Protein AF-A0A810NPF9-F1 (afdb_monomer)

Radius of gyration: 12.48 Å; Cα contacts (8 Å, |Δi|>4): 116; chains: 1; bounding box: 28×29×40 Å

pLDDT: mean 91.32, std 11.69, range [36.84, 98.0]

Secondary structure (DSSP, 8-state):
------PPPPPSS-SSSPPTTTS-TT-TTHHHHHHHHHHHHHTT-SEEE-TTT--EEE-HHHHHHHTS--SS--TT-TT--

Mean predicted aligned error: 4.22 Å

Sequence (81 aa):
MAEPRSRWTLAPRELDEPHPSRLRPDHPGRAEILAKHAEALRDGTPGYLDPATGLFVLSAAFLAKRGFCCTRGCRHCPYVT

Solvent-accessible surface area (backbone atoms only — not comparable to full-atom va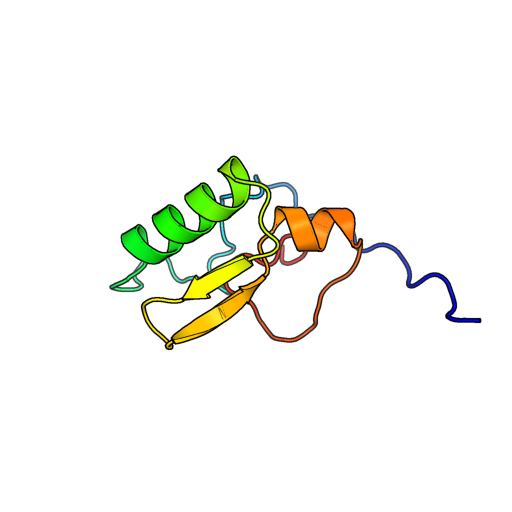lues): 4897 Å² total; per-residue (Å²): 132,84,73,82,71,74,69,57,68,68,31,102,63,62,57,80,56,48,42,57,94,50,41,46,87,84,42,91,57,43,68,60,47,46,52,44,47,46,49,19,61,75,71,66,37,63,35,36,70,34,85,88,75,70,44,80,34,59,27,20,64,42,39,62,72,71,27,46,83,86,86,75,76,46,48,27,50,46,59,58,118

Foldseek 3Di:
DDPDDQFFDFDPDDQLDFDCVLPPPPDPCRVVQSVQLVVCVVVVHQFGQRPVPRDTAGGSVNCNVSRDDPPPSGNRPRRDD

Nearest PDB structures (foldseek):
  5b0n-assembly2_B  TM=6.317E-01  e=3.811E+00  Shigella flexneri
  3dpt-assembly1_B  TM=4.353E-01  e=9.838E+00  Chlorobaculum tepidum

Structure (mmCIF, N/CA/C/O backbone):
data_AF-A0A810NPF9-F1
#
_entry.id   AF-A0A810NPF9-F1
#
loop_
_atom_site.group_PDB
_atom_site.id
_atom_site.type_symbol
_atom_site.label_atom_id
_atom_site.label_alt_id
_atom_site.label_comp_id
_atom_site.label_asym_id
_atom_site.label_entity_id
_atom_site.label_seq_id
_atom_site.pdbx_PDB_ins_code
_atom_site.Cartn_x
_atom_site.Cartn_y
_atom_site.Cartn_z
_atom_site.occupancy
_atom_site.B_iso_or_equiv
_atom_site.auth_seq_id
_atom_site.auth_comp_id
_atom_site.auth_asym_id
_atom_site.auth_atom_id
_atom_site.pdbx_PDB_model_num
ATOM 1 N N . MET A 1 1 ? 0.722 15.789 21.414 1.00 36.84 1 MET A N 1
ATOM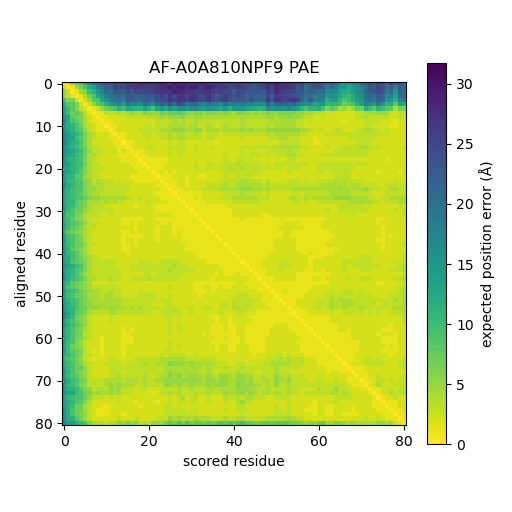 2 C CA . MET A 1 1 ? -0.321 14.754 21.258 1.00 36.84 1 MET A CA 1
ATOM 3 C C . MET A 1 1 ? -0.745 14.787 19.801 1.00 36.84 1 MET A C 1
ATOM 5 O O . MET A 1 1 ? -1.164 15.845 19.360 1.00 36.84 1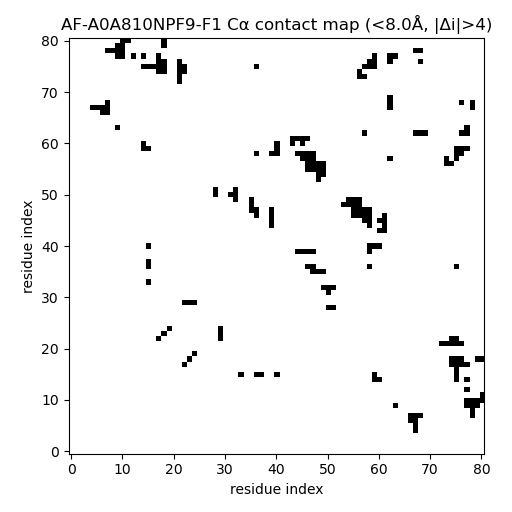 MET A O 1
ATOM 9 N N . ALA A 1 2 ? -0.500 13.732 19.020 1.00 45.47 2 ALA A N 1
ATOM 10 C CA . ALA A 1 2 ? -0.898 13.723 17.611 1.00 45.47 2 ALA A CA 1
ATOM 11 C C . ALA A 1 2 ? -2.428 13.628 17.545 1.00 45.47 2 ALA A C 1
ATOM 13 O O . ALA A 1 2 ? -2.994 12.667 18.062 1.00 45.47 2 ALA A O 1
ATOM 14 N N . GLU A 1 3 ? -3.082 14.639 16.977 1.00 46.78 3 GLU A N 1
ATOM 15 C CA . GLU A 1 3 ? -4.530 14.651 16.760 1.00 46.78 3 GLU A CA 1
ATOM 16 C C . GLU A 1 3 ? -4.973 13.360 16.044 1.00 46.78 3 GLU A C 1
ATOM 18 O O . GLU A 1 3 ? -4.245 12.865 15.169 1.00 46.78 3 GLU A O 1
ATOM 23 N N . PRO A 1 4 ? -6.137 12.778 16.396 1.00 56.22 4 PRO A N 1
ATOM 24 C CA . PRO A 1 4 ? -6.644 11.599 15.715 1.00 56.22 4 PRO A CA 1
ATOM 25 C C . PRO A 1 4 ? -6.938 11.982 14.267 1.00 56.22 4 PRO A C 1
ATOM 27 O O . PRO A 1 4 ? -7.921 12.654 13.968 1.00 56.22 4 PRO A O 1
ATOM 30 N N . ARG A 1 5 ? -6.042 11.589 13.356 1.00 60.47 5 ARG A N 1
ATOM 31 C CA . ARG A 1 5 ? -6.224 11.803 11.919 1.00 60.47 5 ARG A CA 1
ATOM 32 C C . ARG A 1 5 ? -7.570 11.194 11.542 1.00 60.47 5 ARG A C 1
ATOM 34 O O . ARG A 1 5 ? -7.773 10.003 11.777 1.00 60.47 5 ARG A O 1
ATOM 41 N N . SER A 1 6 ? -8.465 12.012 10.991 1.00 67.88 6 SER A N 1
ATOM 42 C CA . SER A 1 6 ? -9.783 11.607 10.502 1.00 67.88 6 SER A CA 1
ATOM 43 C C . SER A 1 6 ? -9.645 10.292 9.743 1.00 67.88 6 SER A C 1
ATOM 45 O O . SER A 1 6 ? -8.817 10.205 8.832 1.00 67.88 6 SER A O 1
ATOM 47 N N . ARG A 1 7 ? -10.376 9.252 10.157 1.00 82.19 7 ARG A N 1
ATOM 48 C CA . ARG A 1 7 ? -10.269 7.933 9.531 1.00 82.19 7 ARG A CA 1
ATOM 49 C C . ARG A 1 7 ? -10.821 8.022 8.110 1.00 82.19 7 ARG A C 1
ATOM 51 O O . ARG A 1 7 ? -11.921 8.525 7.913 1.00 82.19 7 ARG A O 1
ATOM 58 N N . TRP A 1 8 ? -10.047 7.579 7.128 1.00 89.44 8 TRP A N 1
ATOM 59 C CA . TRP A 1 8 ? -10.463 7.603 5.726 1.00 89.44 8 TRP A CA 1
ATOM 60 C C . TRP A 1 8 ? -11.442 6.454 5.459 1.00 89.44 8 TRP A C 1
ATOM 62 O O . TRP A 1 8 ? -11.296 5.367 6.025 1.00 89.44 8 TRP A O 1
ATOM 72 N N . THR A 1 9 ? -12.425 6.686 4.590 1.00 92.94 9 THR A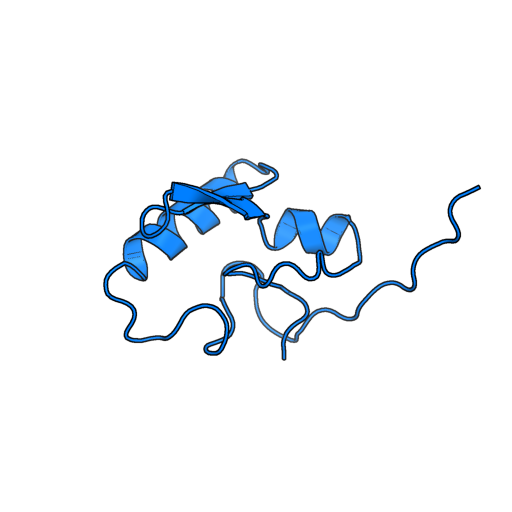 N 1
ATOM 73 C CA . THR A 1 9 ? -13.400 5.666 4.179 1.00 92.94 9 THR A CA 1
ATOM 74 C C . THR A 1 9 ? -12.771 4.717 3.166 1.00 92.94 9 THR A C 1
ATOM 76 O O . THR A 1 9 ? -12.203 5.168 2.171 1.00 92.94 9 THR A O 1
ATOM 79 N N . LEU A 1 10 ? -12.853 3.410 3.422 1.00 93.38 10 LEU A N 1
ATOM 80 C CA . LEU A 1 10 ? -12.397 2.386 2.480 1.00 93.38 10 LEU A CA 1
ATOM 81 C C . LEU A 1 10 ? -13.281 2.397 1.229 1.00 93.38 10 LEU A C 1
ATOM 83 O O . LEU A 1 10 ? -14.493 2.588 1.321 1.00 93.38 10 LEU A O 1
ATOM 87 N N . ALA A 1 11 ? -12.673 2.179 0.068 1.00 93.94 11 ALA A N 1
ATOM 88 C CA . ALA A 1 11 ? -13.408 1.958 -1.167 1.00 93.94 11 ALA A CA 1
ATOM 89 C C . ALA A 1 11 ? -14.212 0.642 -1.079 1.00 93.94 11 ALA A C 1
ATOM 91 O O . ALA A 1 11 ? -13.782 -0.279 -0.380 1.00 93.94 11 ALA A O 1
ATOM 92 N N . PRO A 1 12 ? -15.357 0.524 -1.778 1.00 93.75 12 PRO A N 1
ATOM 93 C CA . PRO A 1 12 ? -16.222 -0.658 -1.733 1.00 93.75 12 PRO A CA 1
ATOM 94 C C . PRO A 1 12 ? -15.663 -1.795 -2.607 1.00 93.75 12 PRO A C 1
ATOM 96 O O . PRO A 1 12 ? -16.269 -2.193 -3.596 1.00 93.75 12 PRO A O 1
ATOM 99 N N . ARG A 1 13 ? -14.457 -2.259 -2.281 1.00 93.56 13 ARG A N 1
ATOM 100 C CA . ARG A 1 13 ? -13.701 -3.285 -3.005 1.00 93.56 13 ARG A CA 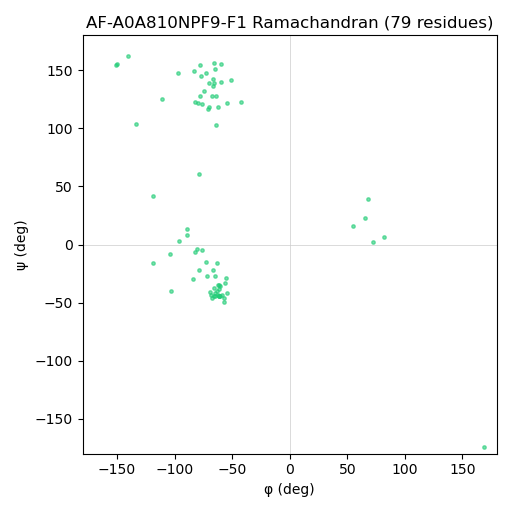1
ATOM 101 C C . ARG A 1 13 ? -12.812 -4.048 -2.031 1.00 93.56 13 ARG A C 1
ATOM 103 O O . ARG A 1 13 ? -12.444 -3.509 -0.983 1.00 93.56 13 ARG A O 1
ATOM 110 N N . GLU A 1 14 ? -12.461 -5.276 -2.383 1.00 94.00 14 GLU A N 1
ATOM 111 C CA . GLU A 1 14 ? -11.613 -6.110 -1.536 1.00 94.00 14 GLU A CA 1
ATOM 112 C C . GLU A 1 14 ? -10.200 -5.519 -1.403 1.00 94.00 14 GLU A C 1
ATOM 114 O O . GLU A 1 14 ? -9.736 -4.720 -2.225 1.00 94.00 14 GLU A O 1
ATOM 119 N N . LEU A 1 15 ? -9.510 -5.877 -0.318 1.00 94.19 15 LEU A N 1
ATOM 120 C CA . LEU A 1 15 ? -8.191 -5.316 -0.014 1.00 94.19 15 LEU A CA 1
ATOM 121 C C . LEU A 1 15 ? -7.097 -5.828 -0.960 1.00 94.19 15 LEU A C 1
ATOM 123 O O . LEU A 1 15 ? -6.098 -5.133 -1.132 1.00 94.19 15 LEU A O 1
ATOM 127 N N . ASP A 1 16 ? -7.259 -7.019 -1.529 1.00 94.19 16 ASP A N 1
ATOM 128 C CA . ASP A 1 16 ? -6.371 -7.632 -2.526 1.00 94.19 16 ASP A CA 1
ATOM 129 C C . ASP A 1 16 ? -6.584 -7.077 -3.938 1.00 94.19 16 ASP A C 1
ATOM 131 O O . ASP A 1 16 ? -5.671 -7.092 -4.764 1.00 94.19 16 ASP A O 1
ATOM 135 N N . GLU A 1 17 ? -7.753 -6.507 -4.211 1.00 94.38 17 GLU A N 1
ATOM 136 C CA . GLU A 1 17 ? -8.000 -5.803 -5.453 1.00 94.38 17 GLU A CA 1
ATOM 137 C C . GLU A 1 17 ? -7.276 -4.440 -5.426 1.00 94.38 17 GLU A C 1
ATOM 139 O O . GLU A 1 17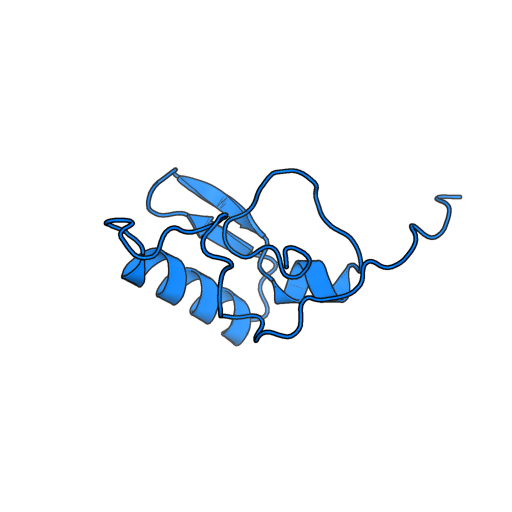 ? -7.368 -3.694 -4.446 1.00 94.38 17 GLU A O 1
ATOM 144 N N . PRO A 1 18 ? -6.531 -4.040 -6.472 1.00 94.69 18 PRO A N 1
ATOM 145 C CA . PRO A 1 18 ? -6.029 -2.677 -6.634 1.00 94.69 18 PRO A CA 1
ATOM 146 C C . PRO A 1 18 ? -6.931 -1.839 -7.543 1.00 94.69 18 PRO A C 1
ATOM 148 O O . PRO A 1 18 ? -7.476 -2.327 -8.529 1.00 94.69 18 PRO A O 1
ATOM 151 N N . HIS A 1 19 ? -7.011 -0.534 -7.274 1.00 94.69 19 HIS A N 1
ATOM 152 C CA . HIS A 1 19 ? -7.711 0.386 -8.167 1.00 94.69 19 HIS A CA 1
ATOM 153 C C . HIS A 1 19 ? -6.922 0.553 -9.490 1.00 94.69 19 HIS A C 1
ATOM 155 O O . HIS A 1 19 ? -5.696 0.730 -9.429 1.00 94.69 19 HIS A O 1
ATOM 161 N N . PRO A 1 20 ? -7.573 0.589 -10.673 1.00 93.69 20 PRO A N 1
ATOM 162 C CA . PRO A 1 20 ? -6.900 0.706 -11.975 1.00 93.69 20 PRO A CA 1
ATOM 163 C C . PRO A 1 20 ? -5.956 1.911 -12.120 1.00 93.69 20 PRO A C 1
ATOM 165 O O . PRO A 1 20 ? -4.960 1.838 -12.837 1.00 93.69 20 PRO A O 1
ATOM 168 N N . SER A 1 21 ? -6.221 3.016 -11.411 1.00 93.12 21 SER A N 1
ATOM 169 C CA . SER A 1 21 ? -5.329 4.193 -11.395 1.00 93.12 21 SER A CA 1
ATOM 170 C C . SER A 1 21 ? -4.026 3.985 -10.609 1.00 93.12 21 SER A C 1
ATOM 172 O O . SER A 1 21 ? -3.095 4.778 -10.742 1.00 93.12 21 SER A O 1
ATOM 174 N N . ARG A 1 22 ? -3.939 2.941 -9.774 1.00 93.12 22 ARG A N 1
ATOM 175 C CA . ARG A 1 22 ? -2.745 2.588 -8.982 1.00 93.12 22 ARG A CA 1
ATOM 176 C C . ARG A 1 22 ? -1.980 1.415 -9.578 1.00 93.12 22 ARG A C 1
ATOM 178 O O . ARG A 1 22 ? -0.746 1.437 -9.616 1.00 93.12 22 ARG A O 1
ATOM 185 N N . LEU A 1 23 ? -2.708 0.418 -10.068 1.00 94.62 23 LEU A N 1
ATOM 186 C CA . LEU A 1 23 ? -2.157 -0.684 -10.839 1.00 94.62 23 LEU A CA 1
ATOM 187 C C . LEU A 1 23 ? -3.028 -0.904 -12.070 1.00 94.62 23 LEU A C 1
ATOM 189 O O . LEU A 1 23 ? -4.121 -1.463 -11.985 1.00 94.62 23 LEU A O 1
ATOM 193 N N . ARG A 1 24 ? -2.522 -0.450 -13.217 1.00 94.38 24 ARG A N 1
ATOM 194 C CA . ARG A 1 24 ? -3.219 -0.588 -14.493 1.00 94.38 24 ARG A CA 1
ATOM 195 C C . ARG A 1 24 ? -3.454 -2.072 -14.815 1.00 94.38 24 ARG A C 1
ATOM 197 O O . ARG A 1 24 ? -2.544 -2.8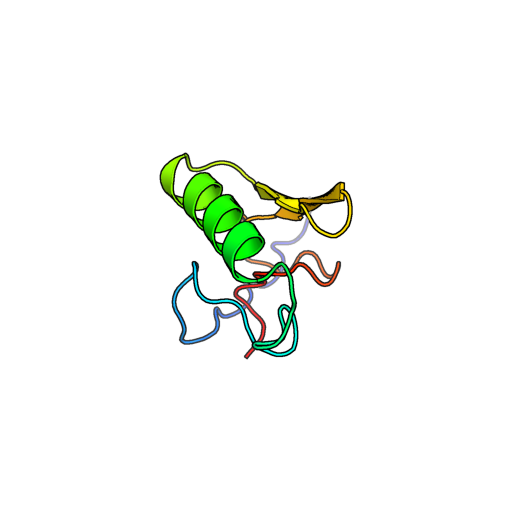74 -14.583 1.00 94.38 24 ARG A O 1
ATOM 204 N N . PRO A 1 25 ? -4.624 -2.449 -15.361 1.00 93.69 25 PRO A N 1
ATOM 205 C CA . PRO A 1 25 ? -4.914 -3.833 -15.740 1.00 93.69 25 PRO A CA 1
ATOM 206 C C . PRO A 1 25 ? -3.892 -4.436 -16.714 1.00 93.69 25 PRO A C 1
ATOM 208 O O . PRO A 1 25 ? -3.584 -5.617 -16.616 1.00 93.69 25 PRO A O 1
ATOM 211 N N . ASP A 1 26 ? -3.327 -3.613 -17.598 1.00 95.00 26 ASP A N 1
ATOM 212 C CA . ASP A 1 26 ? -2.343 -3.987 -18.618 1.00 95.00 26 ASP A CA 1
ATOM 213 C C . ASP A 1 26 ? -0.879 -3.910 -18.143 1.00 95.00 26 ASP A C 1
ATOM 215 O O . ASP A 1 26 ? 0.046 -4.045 -18.941 1.00 95.00 26 ASP A O 1
ATOM 219 N N . HIS A 1 27 ? -0.630 -3.686 -16.847 1.00 93.75 27 HIS A N 1
ATOM 220 C CA . HIS A 1 27 ? 0.735 -3.602 -16.330 1.00 93.75 27 HIS A CA 1
ATOM 221 C C . HIS A 1 27 ? 1.467 -4.953 -16.491 1.00 93.75 27 HIS A C 1
ATOM 223 O O . HIS A 1 27 ? 0.977 -5.966 -15.988 1.00 93.75 27 HIS A O 1
ATOM 229 N N . PRO A 1 28 ? 2.672 -4.995 -17.095 1.00 94.50 28 PRO A N 1
ATOM 230 C CA . PRO A 1 28 ? 3.347 -6.254 -17.437 1.00 94.50 28 PRO A CA 1
ATOM 231 C C . PRO A 1 28 ? 3.645 -7.132 -16.212 1.00 94.50 28 PRO A C 1
ATOM 233 O O . PRO A 1 28 ? 3.509 -8.347 -16.266 1.00 94.50 28 PRO A O 1
ATOM 236 N N . GLY A 1 29 ? 3.974 -6.516 -15.073 1.00 95.12 29 GLY A N 1
ATOM 237 C CA . GLY A 1 29 ? 4.192 -7.211 -13.796 1.00 95.12 29 GLY A CA 1
ATOM 238 C C . GLY A 1 29 ? 2.942 -7.400 -12.927 1.00 95.12 29 GLY A C 1
ATOM 239 O O . GLY A 1 29 ? 3.081 -7.663 -11.736 1.00 95.12 29 GLY A O 1
ATOM 240 N N . ARG A 1 30 ? 1.720 -7.192 -13.446 1.00 95.38 30 ARG A N 1
ATOM 241 C CA . ARG A 1 30 ? 0.495 -7.164 -12.618 1.00 95.38 30 ARG A CA 1
ATOM 242 C C . ARG A 1 30 ? 0.304 -8.449 -11.814 1.00 95.38 30 ARG A C 1
ATOM 244 O O . ARG A 1 30 ? 0.015 -8.368 -10.627 1.00 95.38 30 ARG A O 1
ATOM 251 N N . ALA A 1 31 ? 0.482 -9.609 -12.445 1.00 96.06 31 ALA A N 1
ATOM 252 C CA . ALA A 1 31 ? 0.289 -10.903 -11.791 1.00 96.06 31 ALA A CA 1
ATOM 253 C C . ALA A 1 31 ? 1.243 -11.100 -10.601 1.00 96.06 31 ALA A C 1
ATOM 255 O O . ALA A 1 31 ? 0.814 -11.497 -9.521 1.00 96.06 31 ALA A O 1
ATOM 256 N N . GLU A 1 32 ? 2.520 -10.757 -10.770 1.00 97.19 32 GLU A N 1
ATOM 257 C CA . GLU A 1 32 ? 3.524 -10.887 -9.711 1.00 97.19 32 GLU A CA 1
ATOM 258 C C . GLU A 1 32 ? 3.289 -9.886 -8.572 1.00 97.19 32 GLU A C 1
ATOM 260 O O . GLU A 1 32 ? 3.363 -10.242 -7.397 1.00 97.19 32 GLU A O 1
ATOM 265 N N . ILE A 1 33 ? 2.933 -8.643 -8.912 1.00 97.31 33 ILE A N 1
ATOM 266 C CA . ILE A 1 33 ? 2.582 -7.601 -7.940 1.00 97.31 33 ILE A CA 1
ATOM 267 C C . ILE A 1 33 ? 1.388 -8.038 -7.078 1.00 97.31 33 ILE A C 1
ATOM 269 O O . ILE A 1 33 ? 1.424 -7.865 -5.859 1.00 97.31 33 ILE A O 1
ATOM 273 N N . LEU A 1 34 ? 0.355 -8.622 -7.695 1.00 97.06 34 LEU A N 1
ATOM 274 C CA . LEU A 1 34 ? -0.804 -9.169 -6.986 1.00 97.06 34 LEU A CA 1
ATOM 275 C C . LEU A 1 34 ? -0.409 -10.346 -6.094 1.00 97.06 34 LEU A C 1
ATOM 277 O O . LEU A 1 34 ? -0.815 -10.392 -4.939 1.00 97.06 34 LEU A O 1
ATOM 281 N N . ALA A 1 35 ? 0.423 -11.265 -6.588 1.00 97.50 35 ALA A N 1
ATOM 282 C CA . ALA A 1 35 ? 0.882 -12.410 -5.806 1.00 97.50 35 ALA A CA 1
ATOM 283 C C . ALA A 1 35 ? 1.669 -11.976 -4.556 1.00 97.50 35 ALA A C 1
ATOM 285 O O . ALA A 1 35 ? 1.416 -12.480 -3.461 1.00 97.50 35 ALA A O 1
ATOM 286 N N . LYS A 1 36 ? 2.574 -10.998 -4.693 1.00 98.00 36 LYS A N 1
ATOM 287 C CA . LYS A 1 36 ? 3.336 -10.436 -3.566 1.00 98.00 36 LYS A CA 1
ATOM 288 C C . LYS A 1 36 ? 2.462 -9.687 -2.573 1.00 98.00 36 LYS A C 1
ATOM 290 O O . LYS A 1 36 ? 2.683 -9.767 -1.366 1.00 98.00 36 LYS A O 1
ATOM 295 N N . HIS A 1 37 ? 1.451 -8.979 -3.060 1.00 97.75 37 HIS A N 1
ATOM 296 C CA . HIS A 1 37 ? 0.495 -8.323 -2.182 1.00 97.75 37 HIS A CA 1
ATOM 297 C C . HIS A 1 37 ? -0.387 -9.329 -1.434 1.00 97.75 37 HIS A C 1
ATOM 299 O O . HIS A 1 37 ? -0.538 -9.208 -0.219 1.00 97.75 37 HIS A O 1
ATOM 305 N N . ALA A 1 38 ? -0.887 -10.359 -2.117 1.00 97.56 38 ALA A N 1
ATOM 306 C CA . ALA A 1 38 ? -1.660 -11.437 -1.511 1.00 97.56 38 ALA A CA 1
ATOM 307 C C . ALA A 1 38 ? -0.841 -12.219 -0.469 1.00 97.56 38 ALA A C 1
ATOM 309 O O . ALA A 1 38 ? -1.364 -12.569 0.583 1.00 97.56 38 ALA A O 1
ATOM 310 N N . GLU A 1 39 ? 0.450 -12.461 -0.716 1.00 97.94 39 GLU A N 1
ATOM 311 C CA . GLU A 1 39 ? 1.391 -12.989 0.284 1.00 97.94 39 GLU A CA 1
ATOM 312 C C . GLU A 1 39 ? 1.457 -12.089 1.522 1.00 97.94 39 GLU A C 1
ATOM 314 O O . GLU A 1 39 ? 1.216 -12.564 2.628 1.00 97.94 39 GLU A O 1
ATOM 319 N N . ALA A 1 40 ? 1.636 -10.777 1.346 1.00 97.50 40 ALA A N 1
ATOM 320 C CA . ALA A 1 40 ? 1.636 -9.842 2.469 1.00 97.50 40 ALA A CA 1
ATOM 321 C C . ALA A 1 40 ? 0.307 -9.815 3.248 1.00 97.50 40 ALA A C 1
ATOM 323 O O . ALA A 1 40 ? 0.314 -9.642 4.466 1.00 97.50 40 ALA A O 1
ATOM 324 N N . LEU A 1 41 ? -0.834 -9.991 2.572 1.00 97.44 41 LEU A N 1
ATOM 325 C CA . LEU A 1 41 ? -2.135 -10.110 3.236 1.00 97.44 41 LEU A CA 1
ATOM 326 C C . LEU A 1 41 ? -2.251 -11.399 4.053 1.00 97.44 41 LEU A C 1
ATOM 328 O O . LEU A 1 41 ? -2.688 -11.340 5.201 1.00 97.44 41 LEU A O 1
ATOM 332 N N . ARG A 1 42 ? -1.852 -12.541 3.479 1.00 97.38 42 ARG A N 1
ATOM 333 C CA . ARG A 1 42 ? -1.882 -13.850 4.153 1.00 97.38 42 ARG A CA 1
ATOM 334 C C . ARG A 1 42 ? -0.968 -13.875 5.374 1.00 97.38 42 ARG A C 1
ATOM 336 O O . ARG A 1 42 ? -1.380 -14.341 6.430 1.00 97.38 42 ARG A O 1
ATOM 343 N N . ASP A 1 43 ? 0.232 -13.322 5.236 1.00 97.12 43 ASP A N 1
ATOM 344 C CA . ASP A 1 43 ? 1.248 -13.311 6.290 1.00 97.12 43 ASP A CA 1
ATOM 345 C C . ASP A 1 43 ? 1.030 -12.169 7.301 1.00 97.12 43 ASP A C 1
ATOM 347 O O . ASP A 1 43 ? 1.738 -12.063 8.304 1.00 97.12 43 ASP A O 1
ATOM 351 N N . GLY A 1 44 ? 0.063 -11.281 7.043 1.00 96.06 44 GLY A N 1
ATOM 352 C CA . GLY A 1 44 ? -0.232 -10.126 7.890 1.00 96.06 44 GLY A CA 1
ATOM 353 C C . GLY A 1 44 ? 0.902 -9.098 7.944 1.00 96.06 44 GLY A C 1
ATOM 354 O O . GLY A 1 44 ? 0.990 -8.324 8.904 1.00 96.06 44 GLY A O 1
ATOM 355 N N . THR A 1 45 ? 1.783 -9.072 6.942 1.00 97.44 45 THR A N 1
ATOM 356 C CA . THR A 1 45 ? 2.928 -8.162 6.923 1.00 97.44 45 THR A CA 1
ATOM 357 C C . THR A 1 45 ? 2.511 -6.740 6.514 1.00 97.44 45 THR A C 1
ATOM 359 O O . THR A 1 45 ? 1.510 -6.524 5.814 1.00 97.44 45 THR A O 1
ATOM 362 N N . PRO A 1 46 ? 3.273 -5.708 6.930 1.00 96.44 46 PRO A N 1
ATOM 363 C CA . PRO A 1 46 ? 2.943 -4.317 6.615 1.00 96.44 46 PRO A CA 1
ATOM 364 C C . PRO A 1 46 ? 2.957 -3.972 5.119 1.00 96.44 46 PRO A C 1
ATOM 366 O O . PRO A 1 46 ? 2.466 -2.910 4.733 1.00 96.44 46 PRO A O 1
ATOM 369 N N . GLY A 1 47 ? 3.551 -4.819 4.278 1.00 96.06 47 GLY A N 1
ATOM 370 C CA . GLY A 1 47 ? 3.804 -4.542 2.872 1.00 96.06 47 GLY A CA 1
ATOM 371 C C . GLY A 1 47 ? 4.733 -5.565 2.228 1.00 96.06 47 GLY A C 1
ATOM 372 O O . GLY A 1 47 ? 5.123 -6.543 2.856 1.00 96.06 47 GLY A O 1
ATOM 373 N N . TYR A 1 48 ? 5.096 -5.311 0.976 1.00 97.12 48 TYR A N 1
ATOM 374 C CA . TYR A 1 48 ? 5.935 -6.175 0.147 1.00 97.12 48 TYR A CA 1
ATOM 375 C C . TYR A 1 48 ? 6.906 -5.334 -0.695 1.00 97.12 48 TYR A C 1
ATOM 377 O O . TYR A 1 48 ? 6.704 -4.131 -0.876 1.00 97.12 48 TYR A O 1
ATOM 385 N N . LEU A 1 49 ? 7.966 -5.957 -1.213 1.00 97.19 49 LEU A N 1
ATOM 386 C CA . LEU A 1 49 ? 8.829 -5.332 -2.218 1.00 97.19 49 LEU A CA 1
ATOM 387 C C . LEU A 1 49 ? 8.167 -5.443 -3.593 1.00 97.19 49 LEU A C 1
ATOM 389 O O . LEU A 1 49 ? 7.865 -6.543 -4.049 1.00 97.19 49 LEU A O 1
ATOM 393 N N . ASP A 1 50 ? 7.922 -4.304 -4.235 1.00 94.81 50 ASP A N 1
ATOM 394 C CA . ASP A 1 50 ? 7.323 -4.238 -5.564 1.00 94.81 50 ASP A CA 1
ATOM 395 C C . ASP A 1 50 ? 8.337 -4.727 -6.611 1.00 94.81 50 ASP A C 1
ATOM 397 O O . ASP A 1 50 ? 9.379 -4.091 -6.782 1.00 94.81 50 ASP A O 1
ATOM 401 N N . PRO A 1 51 ? 8.056 -5.831 -7.325 1.00 94.69 51 PRO A N 1
ATOM 402 C CA . PRO A 1 51 ? 9.015 -6.439 -8.249 1.00 94.69 51 PRO A CA 1
ATOM 403 C C . PRO A 1 51 ? 9.322 -5.556 -9.466 1.00 94.69 51 PRO A C 1
ATOM 405 O O . PRO A 1 51 ? 10.374 -5.698 -10.079 1.00 94.69 51 PRO A O 1
ATOM 408 N N . ALA A 1 52 ? 8.436 -4.616 -9.811 1.00 93.69 52 ALA A N 1
ATOM 409 C CA . ALA A 1 52 ? 8.620 -3.738 -10.961 1.00 93.69 52 ALA A CA 1
ATOM 410 C C . ALA A 1 52 ? 9.490 -2.509 -10.654 1.00 93.69 52 ALA A C 1
ATOM 412 O O . ALA A 1 52 ? 10.140 -1.980 -11.550 1.00 93.69 52 ALA A O 1
ATOM 413 N N . THR A 1 53 ? 9.482 -2.022 -9.411 1.00 92.81 53 THR A N 1
ATOM 414 C CA . THR A 1 53 ? 10.157 -0.772 -9.014 1.00 92.81 53 THR A CA 1
ATOM 415 C C . THR A 1 53 ? 11.244 -0.963 -7.959 1.00 92.81 53 THR A C 1
ATOM 417 O O . THR A 1 53 ? 12.031 -0.048 -7.735 1.00 92.81 53 THR A O 1
ATOM 420 N N . GLY A 1 54 ? 11.279 -2.111 -7.277 1.00 93.94 54 GLY A N 1
ATOM 421 C CA . GLY A 1 54 ? 12.157 -2.375 -6.133 1.00 93.94 54 GLY A CA 1
ATOM 422 C C . GLY A 1 54 ? 11.766 -1.629 -4.851 1.00 93.94 54 GLY A C 1
ATOM 423 O O . GLY A 1 54 ? 12.458 -1.733 -3.840 1.00 93.94 54 GLY A O 1
ATOM 424 N N . LEU A 1 55 ? 10.669 -0.865 -4.862 1.00 94.38 55 LEU A N 1
ATOM 425 C CA . LEU A 1 55 ? 10.226 -0.077 -3.715 1.00 94.38 55 LEU A CA 1
ATOM 426 C C . LEU A 1 55 ? 9.421 -0.924 -2.728 1.00 94.38 55 LEU A C 1
ATOM 428 O O . LEU A 1 55 ? 8.668 -1.815 -3.113 1.00 94.38 55 LEU A O 1
ATOM 432 N N . PHE A 1 56 ? 9.499 -0.582 -1.443 1.00 95.56 56 PHE A N 1
ATOM 433 C CA . PHE A 1 56 ? 8.603 -1.160 -0.446 1.00 95.56 56 PHE A CA 1
ATOM 434 C C . PHE A 1 56 ? 7.206 -0.527 -0.532 1.00 95.56 56 PHE A C 1
ATOM 436 O O . PHE A 1 56 ? 7.039 0.685 -0.356 1.00 95.56 56 PHE A O 1
ATOM 443 N N . VAL A 1 57 ? 6.192 -1.354 -0.778 1.00 96.06 57 VAL A N 1
ATOM 444 C CA . VAL A 1 57 ? 4.791 -0.955 -0.928 1.00 96.06 57 VAL A CA 1
ATOM 445 C C . VAL A 1 57 ? 3.979 -1.473 0.252 1.00 96.06 57 VAL A C 1
ATOM 447 O O . VAL A 1 57 ? 3.947 -2.668 0.526 1.00 96.06 57 VAL A O 1
ATOM 450 N N . LEU A 1 58 ? 3.284 -0.563 0.938 1.00 96.75 58 LEU A N 1
ATOM 451 C CA . LEU A 1 58 ? 2.401 -0.912 2.052 1.00 96.75 58 LEU A CA 1
ATOM 452 C C . LEU A 1 58 ? 1.205 -1.744 1.577 1.00 96.75 58 LEU A C 1
ATOM 454 O O . LEU A 1 58 ? 0.596 -1.429 0.551 1.00 96.75 58 LEU A O 1
ATOM 458 N N . SER A 1 59 ? 0.838 -2.759 2.358 1.00 97.19 59 SER A N 1
ATOM 459 C CA . SER A 1 59 ? -0.336 -3.585 2.095 1.00 97.19 59 SER A CA 1
ATOM 460 C C . SER A 1 59 ? -1.624 -2.812 2.394 1.00 97.19 59 SER A C 1
ATOM 462 O O . SER A 1 59 ? -1.696 -1.978 3.305 1.00 97.19 59 SER A O 1
ATOM 464 N N . ALA A 1 60 ? -2.674 -3.105 1.628 1.00 96.69 60 ALA A N 1
ATOM 465 C CA . ALA A 1 60 ? -4.007 -2.561 1.853 1.00 96.69 60 ALA A CA 1
ATOM 466 C C . ALA A 1 60 ? -4.518 -2.823 3.283 1.00 96.69 60 ALA A C 1
ATOM 468 O O . ALA A 1 60 ? -5.036 -1.905 3.917 1.00 96.69 60 ALA A O 1
ATOM 469 N N . ALA A 1 61 ? -4.292 -4.023 3.835 1.00 96.81 61 ALA A N 1
ATOM 470 C CA . ALA A 1 61 ? -4.664 -4.357 5.213 1.00 96.81 61 ALA A CA 1
ATOM 471 C C . ALA A 1 61 ? -3.946 -3.486 6.251 1.00 96.81 61 ALA A C 1
ATOM 473 O O . ALA A 1 61 ? -4.582 -2.963 7.169 1.00 96.81 61 ALA A O 1
ATOM 474 N N . PHE A 1 62 ? -2.639 -3.259 6.087 1.00 96.12 62 PHE A N 1
ATOM 475 C CA . PHE A 1 62 ? -1.893 -2.368 6.974 1.00 96.12 62 PHE A CA 1
ATOM 476 C C . PHE A 1 62 ? -2.446 -0.938 6.935 1.00 96.12 62 PHE A C 1
ATOM 478 O O . PHE A 1 62 ? -2.654 -0.309 7.976 1.00 96.12 62 PHE A O 1
ATOM 485 N N . LEU A 1 63 ? -2.734 -0.427 5.735 1.00 94.75 63 LEU A N 1
ATOM 486 C CA . LEU A 1 63 ? -3.312 0.902 5.553 1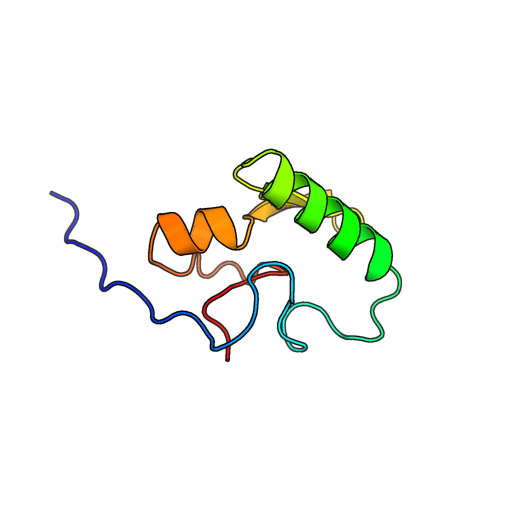.00 94.75 63 LEU A CA 1
ATOM 487 C C . LEU A 1 63 ? -4.723 1.007 6.143 1.00 94.75 63 LEU A C 1
ATOM 489 O O . LEU A 1 63 ? -5.009 2.007 6.803 1.00 94.75 63 LEU A O 1
ATOM 493 N N . ALA A 1 64 ? -5.573 -0.005 5.958 1.00 94.69 64 ALA A N 1
ATOM 494 C CA . ALA A 1 64 ? -6.923 -0.075 6.520 1.00 94.69 64 ALA A CA 1
ATOM 495 C C . ALA A 1 64 ? -6.910 -0.097 8.059 1.00 94.69 64 ALA A C 1
ATOM 497 O O . ALA A 1 64 ? -7.698 0.602 8.705 1.00 94.69 64 ALA A O 1
ATOM 498 N N . LYS A 1 65 ? -5.959 -0.832 8.654 1.00 94.38 65 LYS A N 1
ATOM 499 C CA . LYS A 1 65 ? -5.734 -0.872 10.107 1.00 94.38 65 LYS A CA 1
ATOM 500 C C . LYS A 1 65 ? -5.263 0.476 10.652 1.00 94.38 65 LYS A C 1
ATOM 502 O O . LYS A 1 65 ? -5.773 0.939 11.667 1.00 94.38 65 LYS A O 1
ATOM 507 N N . ARG A 1 66 ? -4.314 1.124 9.967 1.00 92.88 66 ARG A N 1
ATOM 508 C CA . ARG A 1 66 ? -3.813 2.467 10.312 1.00 92.88 66 ARG A CA 1
ATOM 509 C C . ARG A 1 66 ? -4.886 3.553 10.169 1.00 92.88 66 ARG A C 1
ATOM 511 O O . ARG A 1 66 ? -4.802 4.579 10.835 1.00 92.88 66 ARG A O 1
ATOM 518 N N . GLY A 1 67 ? -5.867 3.345 9.292 1.00 93.56 67 GLY A N 1
ATOM 519 C CA . GLY A 1 67 ? -7.037 4.208 9.152 1.00 93.56 67 GLY A CA 1
ATOM 520 C C . GLY A 1 67 ? -6.837 5.466 8.303 1.00 93.56 67 GLY A C 1
ATOM 521 O O . GLY A 1 67 ? -7.740 6.292 8.249 1.00 93.56 67 GLY A O 1
ATOM 522 N N . PHE A 1 68 ? -5.694 5.648 7.635 1.00 91.50 68 PHE A N 1
ATOM 523 C CA . PHE A 1 68 ? -5.501 6.780 6.723 1.00 91.50 68 PHE A CA 1
ATOM 524 C C . PHE A 1 68 ? -4.525 6.484 5.581 1.00 91.50 68 PHE A C 1
ATOM 526 O O . PHE A 1 68 ? -3.629 5.642 5.695 1.00 91.50 68 PHE A O 1
ATOM 533 N N . CYS A 1 69 ? -4.689 7.214 4.474 1.00 91.00 69 CYS A N 1
ATOM 534 C CA . CYS A 1 69 ? -3.826 7.118 3.302 1.00 91.00 69 CYS A CA 1
ATOM 535 C C . CYS A 1 69 ? -2.402 7.608 3.613 1.00 91.00 69 CYS A C 1
ATOM 537 O O . CYS A 1 69 ? -2.205 8.663 4.214 1.00 91.00 69 CYS A O 1
ATOM 539 N N . CYS A 1 70 ? -1.387 6.874 3.151 1.00 89.81 70 CYS A N 1
ATOM 540 C CA . CYS A 1 70 ? 0.017 7.272 3.294 1.00 89.81 70 CYS A CA 1
ATOM 541 C C . CYS A 1 70 ? 0.460 8.373 2.316 1.00 89.81 70 CYS A C 1
ATOM 543 O O . CYS A 1 70 ? 1.618 8.770 2.382 1.00 89.81 70 CYS A O 1
ATOM 545 N N . THR A 1 71 ? -0.418 8.782 1.388 1.00 89.81 71 THR A N 1
ATOM 546 C CA . THR A 1 71 ? -0.221 9.812 0.344 1.00 89.81 71 THR A CA 1
ATOM 547 C C . THR A 1 71 ? 0.983 9.612 -0.587 1.00 89.81 71 THR A C 1
ATOM 549 O O . THR A 1 71 ? 1.342 10.515 -1.331 1.00 89.81 71 THR A O 1
ATOM 552 N N . ARG A 1 72 ? 1.566 8.405 -0.623 1.00 89.81 72 ARG A N 1
ATOM 553 C CA . ARG A 1 72 ? 2.718 8.050 -1.481 1.00 89.81 72 ARG A CA 1
ATOM 554 C C . ARG A 1 72 ? 2.355 7.365 -2.801 1.00 89.81 72 ARG A C 1
ATOM 556 O O . ARG A 1 72 ? 3.237 6.939 -3.530 1.00 89.81 72 ARG A O 1
ATOM 563 N N . GLY A 1 73 ? 1.065 7.206 -3.088 1.00 89.88 73 GLY A N 1
ATOM 564 C CA . GLY A 1 73 ? 0.603 6.585 -4.333 1.00 89.88 73 GLY A CA 1
ATOM 565 C C . GLY A 1 73 ? 0.911 5.089 -4.473 1.00 89.88 73 GLY A C 1
ATOM 566 O O . GLY A 1 73 ? 1.233 4.635 -5.564 1.00 89.88 73 GLY A O 1
ATOM 567 N N . CYS A 1 74 ? 0.792 4.325 -3.383 1.00 91.81 74 CYS A N 1
ATOM 568 C CA . CYS A 1 74 ? 0.992 2.871 -3.378 1.00 91.81 74 CYS A CA 1
ATOM 569 C C . CYS A 1 74 ? 0.037 2.109 -4.324 1.00 91.81 74 CYS A C 1
ATOM 571 O O . CYS A 1 74 ? -1.076 2.561 -4.603 1.00 91.81 74 CYS A O 1
ATOM 573 N N . ARG A 1 75 ? 0.470 0.918 -4.767 1.00 93.44 75 ARG A N 1
ATOM 574 C CA . ARG A 1 75 ? -0.235 0.062 -5.744 1.00 93.44 75 ARG A CA 1
ATOM 575 C C . ARG A 1 75 ? -1.615 -0.419 -5.277 1.00 93.44 75 ARG A C 1
ATOM 577 O O . ARG A 1 75 ? -2.528 -0.501 -6.088 1.00 93.44 75 ARG A O 1
ATOM 584 N N . HIS A 1 76 ? -1.773 -0.675 -3.979 1.00 94.50 76 HIS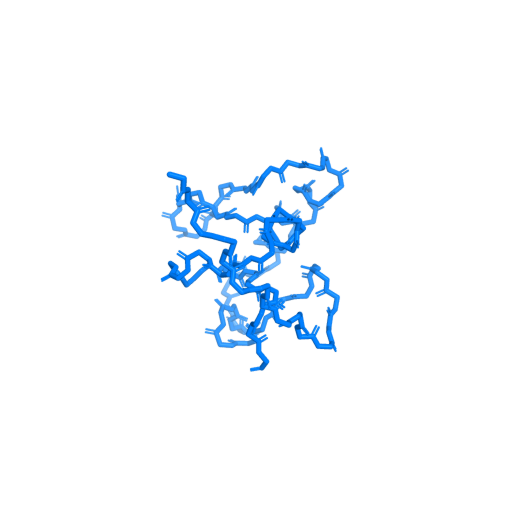 A N 1
ATOM 585 C CA . HIS A 1 76 ? -2.982 -1.264 -3.389 1.00 94.50 76 HIS A CA 1
ATOM 586 C C . HIS A 1 76 ? -3.634 -0.319 -2.367 1.00 94.50 76 HIS A C 1
ATOM 588 O O . HIS A 1 76 ? -4.032 -0.730 -1.283 1.00 94.50 76 HIS A O 1
ATOM 594 N N . CYS A 1 77 ? -3.700 0.985 -2.666 1.00 95.00 77 CYS A N 1
ATOM 595 C CA . CYS A 1 77 ? -4.323 1.943 -1.748 1.00 95.00 77 CYS A CA 1
ATOM 596 C C . CYS A 1 77 ? -5.817 1.609 -1.539 1.00 95.00 77 CYS A C 1
ATOM 598 O O . CYS A 1 77 ? -6.580 1.705 -2.505 1.00 95.00 77 CYS A O 1
ATOM 600 N N . PRO A 1 78 ? -6.276 1.300 -0.310 1.00 95.31 78 PRO A N 1
ATOM 601 C CA . PRO A 1 78 ? -7.655 0.866 -0.072 1.00 95.31 78 PRO A CA 1
ATOM 602 C C . PRO A 1 78 ? -8.658 2.028 -0.020 1.00 95.31 78 PRO A C 1
ATOM 604 O O . PRO A 1 78 ? -9.851 1.808 0.124 1.00 95.31 78 PRO A O 1
ATOM 607 N N . TYR A 1 79 ? -8.180 3.271 -0.117 1.00 94.25 79 TYR A N 1
ATOM 608 C CA . TYR A 1 79 ? -8.995 4.486 -0.010 1.00 94.25 79 TYR A CA 1
ATOM 609 C C . TYR A 1 79 ? -9.260 5.162 -1.358 1.00 94.25 79 TYR A C 1
ATOM 611 O O . TYR A 1 79 ? -9.994 6.141 -1.418 1.00 94.25 79 TYR A O 1
ATOM 619 N N . VAL A 1 80 ? -8.608 4.699 -2.430 1.00 92.50 80 VAL A N 1
ATOM 620 C CA . VAL A 1 80 ? -8.899 5.191 -3.780 1.00 92.50 80 VAL A CA 1
ATOM 621 C C . VAL A 1 80 ? -10.118 4.446 -4.299 1.00 92.50 80 VAL A C 1
ATOM 623 O O . VAL A 1 80 ? -10.104 3.211 -4.354 1.00 92.50 80 VAL A O 1
ATOM 626 N N . THR A 1 81 ? -11.129 5.235 -4.643 1.00 86.88 81 THR A N 1
ATOM 627 C CA . THR A 1 81 ? -12.360 4.855 -5.334 1.00 86.88 81 THR A CA 1
ATOM 628 C C . THR A 1 81 ? -12.204 4.973 -6.832 1.00 86.88 81 THR A C 1
ATOM 630 O O . THR A 1 81 ? -11.550 5.961 -7.253 1.00 86.88 81 THR A O 1
#